Protein AF-A0A967D2R9-F1 (afdb_monomer)

Sequence (139 aa):
GAIDVFQFPAGDIDPPIVLTAGTLVGAFNDKPEVMAVMEYFGSPEFANLRQAAQKEAKGGGDVLSGFNTANLNVDRSLWNPLEQSFLEIMANNDVRFDGSDLMPADVGAGSFWTEGTALVNGEKTVAEAAAAIDATWPE

Solvent-accessible surface area (backbone atoms only — not comparable to full-atom values): 8702 Å² total; per-residue (Å²): 130,90,82,85,86,77,81,75,86,44,80,95,46,84,71,38,72,43,81,40,81,82,89,81,88,83,79,95,60,88,49,70,74,52,50,52,52,53,50,43,71,66,31,38,65,43,53,48,53,50,43,53,53,40,21,48,77,70,71,31,93,88,53,82,54,88,74,85,71,89,58,87,75,42,68,63,82,79,44,56,76,76,52,43,51,54,49,48,54,55,72,76,33,49,74,42,72,67,60,61,85,76,41,56,64,63,25,60,78,33,36,50,57,57,32,50,48,34,32,76,72,65,76,34,52,71,69,58,27,51,52,57,31,57,73,50,56,82,135

pLDDT: mean 92.56, std 6.25, range [54.97, 98.5]

Secondary structure (DSSP, 8-state):
------PPP-TT-SSPEEEE-------SS--HHHHHHHHHHHSHHHHHHHHHHHHHHTTSTT---------TTS-GGGS-HHHHHHHHHHHTSEEEE--GGGS-HHIIIIIHHHHHHHHHTTSS-HHHHHHHHHTTS--

Nearest PDB structures (foldseek):
  7ehp-assembly1_A  TM=4.807E-01  e=4.798E+00  Paenibacillus sp. FPU-7
  3rv1-assembly1_B  TM=3.113E-01  e=7.758E+00  Vanderwaltozyma polyspora DSM 70294
  6tg5-assembly1_A  TM=2.720E-01  e=7.758E+00  Pseudomonas fluorescens

Radius of gyration: 19.91 Å; Cα contacts (8 Å, |Δi|>4): 133; chains: 1; bounding box: 47×31×51 Å

Mean predicted aligned error: 5.06 Å

Structure (mmCIF, N/CA/C/O backbone):
data_AF-A0A967D2R9-F1
#
_entry.id   AF-A0A967D2R9-F1
#
loop_
_atom_site.group_PDB
_atom_site.id
_atom_site.type_symbol
_atom_site.label_atom_id
_atom_site.label_alt_id
_atom_site.label_comp_id
_atom_site.label_asym_id
_atom_site.label_entity_id
_atom_site.label_seq_id
_atom_site.pdbx_PDB_ins_code
_atom_site.Cartn_x
_atom_site.Cartn_y
_atom_site.Cartn_z
_atom_site.occupancy
_atom_site.B_iso_or_equiv
_atom_site.auth_seq_id
_atom_site.auth_comp_id
_atom_site.auth_asym_id
_atom_site.auth_atom_id
_atom_site.pdbx_PDB_model_num
ATOM 1 N N . GLY A 1 1 ? 21.319 7.977 12.049 1.00 54.97 1 GLY A N 1
ATOM 2 C CA . GLY A 1 1 ? 20.693 8.884 11.070 1.00 54.97 1 GLY A CA 1
ATOM 3 C C . GLY A 1 1 ? 19.200 8.812 11.268 1.00 54.97 1 GLY A C 1
ATOM 4 O O . GLY A 1 1 ? 18.736 7.757 11.683 1.00 54.97 1 GLY A O 1
ATOM 5 N N . ALA A 1 2 ? 18.470 9.903 11.054 1.00 79.75 2 ALA A N 1
ATOM 6 C CA . ALA A 1 2 ? 17.012 9.836 11.042 1.00 79.75 2 ALA A CA 1
ATOM 7 C C . ALA A 1 2 ? 16.564 8.996 9.831 1.00 79.75 2 ALA A C 1
ATOM 9 O O . ALA A 1 2 ? 17.121 9.157 8.745 1.00 79.75 2 ALA A O 1
ATOM 10 N N . ILE A 1 3 ? 15.637 8.064 10.049 1.00 83.94 3 ILE A N 1
ATOM 11 C CA . ILE A 1 3 ? 14.927 7.343 8.984 1.00 83.94 3 ILE A CA 1
ATOM 12 C C . ILE A 1 3 ? 13.644 8.130 8.732 1.00 83.94 3 ILE A C 1
ATOM 14 O O . ILE A 1 3 ? 12.972 8.490 9.697 1.00 83.94 3 ILE A O 1
ATOM 18 N N . ASP A 1 4 ? 13.331 8.395 7.467 1.00 87.00 4 ASP A N 1
ATOM 19 C CA . ASP A 1 4 ? 12.159 9.173 7.063 1.00 87.00 4 ASP A CA 1
ATOM 20 C C . ASP A 1 4 ? 11.505 8.563 5.813 1.00 87.00 4 ASP A C 1
ATOM 22 O O . ASP A 1 4 ? 12.099 7.709 5.147 1.00 87.00 4 ASP A O 1
ATOM 26 N N . VAL A 1 5 ? 10.279 8.989 5.516 1.00 88.75 5 VAL A N 1
ATOM 27 C CA . VAL A 1 5 ? 9.428 8.470 4.440 1.00 88.75 5 VAL A CA 1
ATOM 28 C C . VAL A 1 5 ? 8.889 9.638 3.630 1.00 88.75 5 VAL A C 1
ATOM 30 O O . VAL A 1 5 ? 8.441 10.640 4.174 1.00 88.75 5 VAL A O 1
ATOM 33 N N . PHE A 1 6 ? 8.884 9.485 2.312 1.00 87.81 6 PHE A N 1
ATOM 34 C CA . PHE A 1 6 ? 8.293 10.442 1.390 1.00 87.81 6 PHE A CA 1
ATOM 35 C C . PHE A 1 6 ? 7.555 9.698 0.279 1.00 87.81 6 PHE A C 1
ATOM 37 O O . PHE A 1 6 ? 7.875 8.550 -0.038 1.00 87.81 6 PHE A O 1
ATOM 44 N N . GLN A 1 7 ? 6.556 10.359 -0.304 1.00 85.50 7 GLN A N 1
ATOM 45 C CA . GLN A 1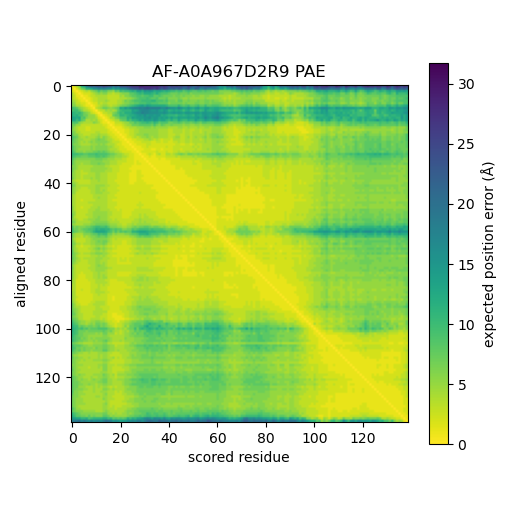 7 ? 5.806 9.824 -1.434 1.00 85.50 7 GLN A CA 1
ATOM 46 C C . GLN A 1 7 ? 6.718 9.684 -2.657 1.00 85.50 7 GLN A C 1
ATOM 48 O O . GLN A 1 7 ? 7.550 10.556 -2.923 1.00 85.50 7 GLN A O 1
ATOM 53 N N . PHE A 1 8 ? 6.559 8.594 -3.408 1.00 84.88 8 PHE A N 1
ATOM 54 C CA . PHE A 1 8 ? 7.319 8.404 -4.641 1.00 84.88 8 PHE A CA 1
ATOM 55 C C . PHE A 1 8 ? 7.015 9.547 -5.630 1.00 84.88 8 PHE A C 1
ATOM 57 O O . PHE A 1 8 ? 5.866 9.994 -5.691 1.00 84.88 8 PHE A O 1
ATOM 64 N N . PRO A 1 9 ? 8.001 10.053 -6.395 1.00 82.62 9 PRO A N 1
ATOM 65 C CA . PRO A 1 9 ? 7.759 11.137 -7.343 1.00 82.62 9 PRO A CA 1
ATOM 66 C C . PRO A 1 9 ? 6.650 10.767 -8.334 1.00 82.62 9 PRO A C 1
ATOM 68 O O . PRO A 1 9 ? 6.722 9.730 -8.989 1.00 82.62 9 PRO A O 1
ATOM 71 N N . ALA A 1 10 ? 5.631 11.619 -8.448 1.00 77.31 10 ALA A N 1
ATOM 72 C CA . ALA A 1 10 ? 4.391 11.290 -9.153 1.00 77.31 10 ALA A CA 1
ATOM 73 C C . ALA A 1 10 ? 4.491 11.320 -10.691 1.00 77.31 10 ALA A C 1
ATOM 75 O O . ALA A 1 10 ? 3.569 10.888 -11.381 1.00 77.31 10 ALA A O 1
ATOM 76 N N . GLY A 1 11 ? 5.599 11.829 -11.242 1.00 80.88 11 GLY A N 1
ATOM 77 C CA . GLY A 1 11 ? 5.702 12.113 -12.673 1.00 80.88 11 GLY A CA 1
ATOM 78 C C . GLY A 1 11 ? 4.613 13.100 -13.101 1.00 80.88 11 GLY A C 1
ATOM 79 O O . GLY A 1 11 ? 4.465 14.149 -12.480 1.00 80.88 11 GLY A O 1
ATOM 80 N N . ASP A 1 12 ? 3.842 12.734 -14.124 1.00 83.25 12 ASP A N 1
ATOM 81 C CA . ASP A 1 12 ? 2.734 13.538 -14.663 1.00 83.25 12 ASP A CA 1
ATOM 82 C C . ASP A 1 12 ? 1.368 13.225 -14.005 1.00 83.25 12 ASP A C 1
ATOM 84 O O . ASP A 1 12 ? 0.330 13.681 -14.486 1.00 83.25 12 ASP A O 1
ATOM 88 N N . ILE A 1 13 ? 1.337 12.420 -12.934 1.00 77.56 13 ILE A N 1
ATOM 89 C CA . ILE A 1 13 ? 0.106 12.009 -12.239 1.00 77.56 13 ILE A CA 1
ATOM 90 C C . ILE A 1 13 ? -0.165 12.948 -11.050 1.00 77.56 13 ILE A C 1
ATOM 92 O O . ILE A 1 13 ? 0.680 13.088 -10.169 1.00 77.56 13 ILE A O 1
ATOM 96 N N . ASP A 1 14 ? -1.355 13.557 -10.998 1.00 77.75 14 ASP A N 1
ATOM 97 C CA . ASP A 1 14 ? -1.807 14.436 -9.905 1.00 77.75 14 ASP A CA 1
ATOM 98 C C . ASP A 1 14 ? -3.283 14.134 -9.541 1.00 77.75 14 ASP A C 1
ATOM 100 O O . ASP A 1 14 ? -4.141 14.231 -10.427 1.00 77.75 14 ASP A O 1
ATOM 104 N N . PRO A 1 15 ? -3.609 13.749 -8.286 1.00 75.38 15 PRO A N 1
ATOM 105 C CA . PRO A 1 15 ? -2.695 13.556 -7.157 1.00 75.38 15 PRO A CA 1
ATOM 106 C C . PRO A 1 15 ? -1.772 12.340 -7.347 1.00 75.38 15 PRO A C 1
ATOM 108 O O . PRO A 1 15 ? -2.115 11.412 -8.084 1.00 75.38 15 PRO A O 1
ATOM 111 N N . PRO A 1 16 ? -0.609 12.301 -6.669 1.00 84.19 16 PRO A N 1
ATOM 112 C CA . PRO A 1 16 ? 0.249 11.123 -6.662 1.00 84.19 16 PRO A CA 1
ATOM 113 C C . PRO A 1 16 ? -0.530 9.870 -6.249 1.00 84.19 16 PRO A C 1
ATOM 115 O O . PRO A 1 16 ? -1.356 9.911 -5.340 1.00 84.19 16 PRO A O 1
ATOM 118 N N . ILE A 1 17 ? -0.233 8.736 -6.882 1.00 88.19 17 ILE A N 1
ATOM 119 C CA . ILE A 1 17 ? -0.864 7.456 -6.543 1.00 88.19 17 ILE A CA 1
ATOM 120 C C . ILE A 1 17 ? 0.012 6.697 -5.549 1.00 88.19 17 ILE A C 1
ATOM 122 O O . ILE A 1 17 ? 1.214 6.532 -5.757 1.00 88.19 17 ILE A O 1
ATOM 126 N N . VAL A 1 18 ? -0.598 6.184 -4.485 1.00 89.81 18 VAL A N 1
ATOM 127 C CA . VAL A 1 18 ? 0.005 5.180 -3.607 1.00 89.81 18 VAL A CA 1
ATOM 128 C C . VAL A 1 18 ? -0.461 3.805 -4.068 1.00 89.81 18 VAL A C 1
ATOM 130 O O . VAL A 1 18 ? -1.651 3.482 -4.011 1.00 89.81 18 VAL A O 1
ATOM 133 N N . LEU A 1 19 ? 0.481 2.978 -4.520 1.00 90.12 19 LEU A N 1
ATOM 134 C CA . LEU A 1 19 ? 0.214 1.562 -4.743 1.00 90.12 19 LEU A CA 1
ATOM 135 C C . LEU A 1 19 ? 0.181 0.845 -3.390 1.00 90.12 19 LEU A C 1
ATOM 137 O O . LEU A 1 19 ? 1.095 0.985 -2.577 1.00 90.12 19 LEU A O 1
ATOM 141 N N . THR A 1 20 ? -0.871 0.073 -3.150 1.00 89.75 20 THR A N 1
ATOM 142 C CA . THR A 1 20 ? -1.076 -0.676 -1.908 1.00 89.75 20 THR A CA 1
ATOM 143 C C . THR A 1 20 ? -1.341 -2.138 -2.202 1.00 89.75 20 THR A C 1
ATOM 145 O O . THR A 1 20 ? -1.855 -2.497 -3.252 1.00 89.75 20 THR A O 1
ATOM 148 N N . ALA A 1 21 ? -1.022 -2.985 -1.239 1.00 89.44 21 ALA A N 1
ATOM 149 C CA . ALA A 1 21 ? -1.486 -4.358 -1.170 1.00 89.44 21 ALA A CA 1
ATOM 150 C C . ALA A 1 21 ? -1.847 -4.637 0.290 1.00 89.44 21 ALA A C 1
ATOM 152 O O . ALA A 1 21 ? -1.524 -3.850 1.186 1.00 89.44 21 ALA A O 1
ATOM 153 N N . GLY A 1 22 ? -2.517 -5.749 0.561 1.00 88.75 22 GLY A N 1
ATOM 154 C CA . GLY A 1 22 ? -2.847 -6.081 1.935 1.00 88.75 22 GLY A CA 1
ATOM 155 C C . GLY A 1 22 ? -3.805 -7.241 2.073 1.00 88.75 22 GLY A C 1
ATOM 156 O O . GLY A 1 22 ? -4.174 -7.910 1.112 1.00 88.75 22 GLY A O 1
ATOM 157 N N . THR A 1 23 ? -4.203 -7.475 3.317 1.00 88.62 23 THR A N 1
ATOM 158 C CA . THR A 1 23 ? -5.178 -8.502 3.660 1.00 88.62 23 THR A CA 1
ATOM 159 C C . THR A 1 23 ? -6.580 -7.920 3.591 1.00 88.62 23 THR A C 1
ATOM 161 O O . THR A 1 23 ? -6.884 -6.934 4.261 1.00 88.62 23 THR A O 1
ATOM 164 N N . LEU A 1 24 ? -7.438 -8.570 2.812 1.00 89.69 24 LEU A N 1
ATOM 165 C CA . LEU A 1 24 ? -8.863 -8.278 2.745 1.00 89.69 24 LEU A CA 1
ATOM 166 C C . LEU A 1 24 ? -9.633 -9.340 3.533 1.00 89.69 24 LEU A C 1
ATOM 168 O O . LEU A 1 24 ? -9.223 -10.500 3.600 1.00 89.69 24 LEU A O 1
ATOM 172 N N . VAL A 1 25 ? -10.763 -8.947 4.113 1.00 92.69 25 VAL A N 1
ATOM 173 C CA . VAL A 1 25 ? -11.736 -9.883 4.685 1.00 92.69 25 VAL A CA 1
ATOM 174 C C . VAL A 1 25 ? -12.920 -9.960 3.727 1.00 92.69 25 VAL A C 1
ATOM 176 O O . VAL A 1 25 ? -13.358 -8.938 3.202 1.00 92.69 25 VAL A O 1
ATOM 179 N N . GLY A 1 26 ? -13.424 -11.169 3.482 1.00 94.81 26 GLY A N 1
ATOM 180 C CA . GLY A 1 26 ? -14.577 -11.413 2.621 1.00 94.81 26 GLY A CA 1
ATOM 181 C C . GLY A 1 26 ? -15.621 -12.276 3.320 1.00 94.81 26 GLY A C 1
ATOM 182 O O . GLY A 1 26 ? -15.283 -13.251 3.993 1.00 94.81 26 GLY A O 1
ATOM 183 N N . ALA A 1 27 ? -16.892 -11.925 3.142 1.00 97.06 27 ALA A N 1
ATOM 184 C CA . ALA A 1 27 ? -18.018 -12.728 3.598 1.00 97.06 27 ALA A CA 1
ATOM 185 C C . ALA A 1 27 ? -18.448 -13.717 2.504 1.00 97.06 27 ALA A C 1
ATOM 187 O O . ALA A 1 27 ? -18.605 -13.342 1.345 1.00 97.06 27 ALA A O 1
ATOM 188 N N . PHE A 1 28 ? -18.680 -14.977 2.881 1.00 96.56 28 PHE A N 1
ATOM 189 C CA . PHE A 1 28 ? -19.164 -16.029 1.970 1.00 96.56 28 PHE A CA 1
ATOM 190 C C . PHE A 1 28 ? -20.687 -16.233 2.036 1.00 96.56 28 PHE A C 1
ATOM 192 O O . PHE A 1 28 ? -21.242 -17.038 1.292 1.00 96.56 28 PHE A O 1
ATOM 199 N N . ASN A 1 29 ? -21.365 -15.545 2.956 1.00 96.12 29 ASN A N 1
ATOM 200 C CA . ASN A 1 29 ? -22.819 -15.446 3.044 1.00 96.12 29 ASN A CA 1
ATOM 201 C C . ASN A 1 29 ? -23.203 -14.137 3.754 1.00 96.12 29 ASN A C 1
ATOM 203 O O . ASN A 1 29 ? -22.362 -13.500 4.385 1.00 96.12 29 ASN A O 1
ATOM 207 N N . ASP A 1 30 ? -24.472 -13.762 3.652 1.00 97.38 30 ASP A N 1
ATOM 208 C CA . ASP A 1 30 ? -25.055 -12.509 4.140 1.00 97.38 30 ASP A CA 1
ATOM 209 C C . ASP A 1 30 ? -25.746 -12.646 5.507 1.00 97.38 30 ASP A C 1
ATOM 211 O O . ASP A 1 30 ? -26.566 -11.809 5.890 1.00 97.38 30 ASP A O 1
ATOM 215 N N . LYS A 1 31 ? -25.432 -13.702 6.270 1.00 98.50 31 LYS A N 1
ATOM 216 C CA . LYS A 1 31 ? -26.062 -13.917 7.574 1.00 98.50 31 LYS A CA 1
ATOM 217 C C . LYS A 1 31 ? -25.713 -12.783 8.548 1.00 98.50 31 LYS A C 1
ATOM 219 O O . LYS A 1 31 ? -24.562 -12.331 8.555 1.00 98.50 31 LYS A O 1
ATOM 224 N N . PRO A 1 32 ? -26.644 -12.372 9.430 1.00 98.44 32 PRO A N 1
ATOM 225 C CA . PRO A 1 32 ? -26.406 -11.285 10.378 1.00 98.44 32 PRO A CA 1
ATOM 226 C C . PRO A 1 32 ? -25.139 -11.465 11.224 1.00 98.44 32 PRO A C 1
ATOM 228 O O . PRO A 1 32 ? -24.383 -10.518 11.412 1.00 98.44 32 PRO A O 1
ATOM 231 N N . GLU A 1 33 ? -24.863 -12.685 11.690 1.00 97.88 33 GLU A N 1
ATOM 232 C CA . GLU A 1 33 ? -23.672 -12.994 12.484 1.00 97.88 33 GLU A CA 1
ATOM 233 C C . GLU A 1 33 ? -22.357 -12.865 11.698 1.00 97.88 33 GLU A C 1
ATOM 235 O O . GLU A 1 33 ? -21.339 -12.492 12.276 1.00 97.88 33 GLU A O 1
ATOM 240 N N . VAL A 1 34 ? -22.362 -13.122 10.385 1.00 98.19 34 VAL A N 1
ATOM 241 C CA . VAL A 1 34 ? -21.178 -12.939 9.530 1.00 98.19 34 VAL A CA 1
ATOM 242 C C . VAL A 1 34 ? -20.941 -11.457 9.279 1.00 98.19 34 VAL A C 1
ATOM 244 O O . VAL A 1 34 ? -19.814 -10.983 9.413 1.00 98.19 34 VAL A O 1
ATOM 247 N N . MET A 1 35 ? -22.003 -10.705 8.987 1.00 98.00 35 MET A N 1
ATOM 248 C CA . MET A 1 35 ? -21.899 -9.264 8.763 1.00 98.00 35 MET A CA 1
ATOM 249 C C . MET A 1 35 ? -21.479 -8.505 10.027 1.00 98.00 35 MET A C 1
ATOM 251 O O . MET A 1 35 ? -20.707 -7.558 9.921 1.00 98.00 35 MET A O 1
ATOM 255 N N . ALA A 1 36 ? -21.873 -8.967 11.218 1.00 97.94 36 ALA A N 1
ATOM 256 C CA . ALA A 1 36 ? -21.383 -8.410 12.481 1.00 97.94 36 ALA A CA 1
ATOM 257 C C . ALA A 1 36 ? -19.855 -8.558 12.637 1.00 97.94 36 ALA A C 1
ATOM 259 O O . ALA A 1 36 ? -19.179 -7.639 13.095 1.00 97.94 36 ALA A O 1
ATOM 260 N N . VAL A 1 37 ? -19.284 -9.693 12.215 1.00 97.50 37 VAL A N 1
ATOM 261 C CA . VAL A 1 37 ? -17.824 -9.899 12.227 1.00 97.50 37 VAL A CA 1
ATOM 262 C C . VAL A 1 37 ? -17.132 -9.032 11.170 1.00 97.50 37 VAL A C 1
ATOM 264 O O . VAL A 1 37 ? -16.075 -8.465 11.443 1.00 97.50 37 VAL A O 1
ATOM 267 N N . MET A 1 38 ? -17.729 -8.885 9.984 1.00 97.56 38 MET A N 1
ATOM 268 C CA . MET A 1 38 ? -17.229 -7.974 8.945 1.00 97.56 38 MET A CA 1
ATOM 269 C C . MET A 1 38 ? -17.194 -6.521 9.427 1.00 97.56 38 MET A C 1
ATOM 271 O O . MET A 1 38 ? -16.199 -5.829 9.217 1.00 97.56 38 MET A O 1
ATOM 275 N N . GLU A 1 39 ? -18.252 -6.070 10.103 1.00 96.56 39 GLU A N 1
ATOM 276 C CA . GLU A 1 39 ? -18.332 -4.731 10.688 1.00 96.56 39 GLU A CA 1
ATOM 277 C C . GLU A 1 39 ? -17.264 -4.532 11.767 1.00 96.56 39 GLU A C 1
ATOM 279 O O . GLU A 1 39 ? -16.569 -3.515 11.760 1.00 96.56 39 GLU A O 1
ATOM 284 N N . TYR A 1 40 ? -17.045 -5.534 12.626 1.00 97.56 40 TYR A N 1
ATOM 285 C CA . TYR A 1 40 ? -15.951 -5.501 13.594 1.00 97.56 40 TYR A CA 1
ATOM 286 C C . TYR A 1 40 ? -14.586 -5.361 12.908 1.00 97.56 40 TYR A C 1
ATOM 288 O O . TYR A 1 40 ? -13.826 -4.468 13.275 1.00 97.56 40 TYR A O 1
ATOM 296 N N . PHE A 1 41 ? -14.277 -6.157 11.878 1.00 97.00 41 PHE A N 1
ATOM 297 C CA . PHE A 1 41 ? -13.014 -6.027 11.135 1.00 97.00 41 PHE A CA 1
ATOM 298 C C . PHE A 1 41 ? -12.850 -4.667 10.441 1.00 97.00 41 PHE A C 1
ATOM 300 O O . PHE A 1 41 ? -11.727 -4.182 10.304 1.00 97.00 41 PHE A O 1
ATOM 307 N N . GLY A 1 42 ? -13.953 -4.038 10.031 1.00 95.75 42 GLY A N 1
ATOM 308 C CA . GLY A 1 42 ? -13.965 -2.686 9.472 1.00 95.75 42 GLY A CA 1
ATOM 309 C C . GLY A 1 42 ? -13.896 -1.565 10.515 1.00 95.75 42 GLY A C 1
ATOM 310 O O . GLY A 1 42 ? -13.752 -0.404 10.135 1.00 95.75 42 GLY A O 1
ATOM 311 N N . SER A 1 43 ? -13.994 -1.870 11.811 1.00 97.69 43 SER A N 1
ATOM 312 C CA . SER A 1 43 ? -14.094 -0.877 12.886 1.00 97.69 43 SER A CA 1
ATOM 313 C C . SER A 1 43 ? -12.733 -0.302 13.317 1.00 97.69 43 SER A C 1
ATOM 315 O O . SER A 1 43 ? -11.697 -0.969 13.198 1.00 97.69 43 SER A O 1
ATOM 317 N N . PRO A 1 44 ? -12.701 0.927 13.874 1.00 98.12 44 PRO A N 1
ATOM 318 C CA . PRO A 1 44 ? -11.484 1.457 14.486 1.00 98.12 44 PRO A CA 1
ATOM 319 C C . PRO A 1 44 ? -11.079 0.666 15.736 1.00 98.12 44 PRO A C 1
ATOM 321 O O . PRO A 1 44 ? -9.893 0.597 16.048 1.00 98.12 44 PRO A O 1
ATOM 324 N N . GLU A 1 45 ? -12.035 0.033 16.425 1.00 98.31 45 GLU A N 1
ATOM 325 C CA . GLU A 1 45 ? -11.770 -0.833 17.577 1.00 98.31 45 GLU A CA 1
ATOM 326 C C . GLU A 1 45 ? -10.843 -1.989 17.189 1.00 98.31 45 GLU A C 1
ATOM 328 O O . GLU A 1 45 ? -9.777 -2.145 17.787 1.00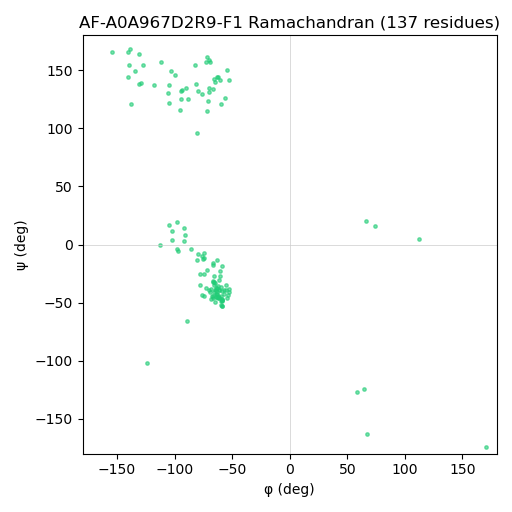 98.31 45 GLU A O 1
ATOM 333 N N . PHE A 1 46 ? -11.188 -2.741 16.140 1.00 97.94 46 PHE A N 1
ATOM 334 C CA . PHE A 1 46 ? -10.341 -3.827 15.651 1.00 97.94 46 PHE A CA 1
ATOM 335 C C . PHE A 1 46 ? -8.951 -3.329 15.249 1.00 97.94 46 PHE A C 1
ATOM 337 O O . PHE A 1 46 ? -7.952 -3.922 15.654 1.00 97.94 46 PHE A O 1
ATOM 344 N N . ALA A 1 47 ? -8.866 -2.243 14.476 1.00 97.56 47 ALA A N 1
ATOM 345 C CA . ALA A 1 47 ? -7.584 -1.723 14.008 1.00 97.56 47 ALA A CA 1
ATOM 346 C C . ALA A 1 47 ? -6.682 -1.265 15.171 1.00 97.56 47 ALA A C 1
ATOM 348 O O . ALA A 1 47 ? -5.499 -1.607 15.198 1.00 97.56 47 ALA A O 1
ATOM 349 N N . ASN A 1 48 ? -7.238 -0.567 16.167 1.00 98.12 48 ASN A N 1
ATOM 350 C CA . ASN A 1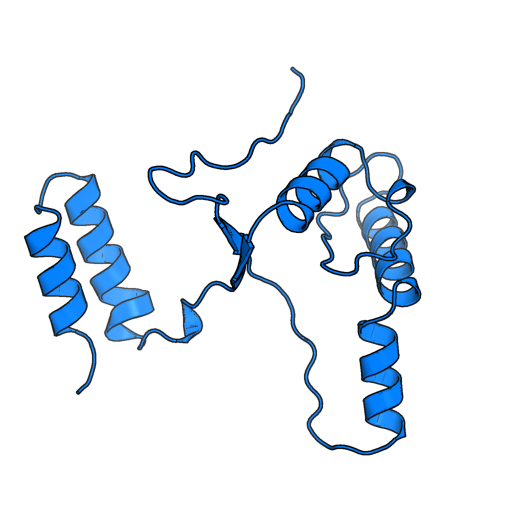 48 ? -6.512 -0.140 17.366 1.00 98.12 48 ASN A CA 1
ATOM 351 C C . ASN A 1 48 ? -6.029 -1.345 18.196 1.00 98.12 48 ASN A C 1
ATOM 353 O O . ASN A 1 48 ? -4.866 -1.400 18.602 1.00 98.12 48 ASN A O 1
ATOM 357 N N . LEU A 1 49 ? -6.896 -2.343 18.411 1.00 97.94 49 LEU A N 1
ATOM 358 C CA . LEU A 1 49 ? -6.542 -3.572 19.131 1.00 97.94 49 LEU A CA 1
ATOM 359 C C . LEU A 1 49 ? -5.473 -4.376 18.386 1.00 97.94 49 LEU A C 1
ATOM 361 O O . LEU A 1 49 ? -4.520 -4.865 18.996 1.00 97.94 49 LEU A O 1
ATOM 365 N N . ARG A 1 50 ? -5.598 -4.489 17.060 1.00 96.88 50 ARG A N 1
ATOM 366 C CA . ARG A 1 50 ? -4.631 -5.178 16.204 1.00 96.88 50 ARG A CA 1
ATOM 367 C C . ARG A 1 50 ? -3.259 -4.521 16.281 1.00 96.88 50 ARG A C 1
ATOM 369 O O . ARG A 1 50 ? -2.274 -5.247 16.422 1.00 96.88 50 ARG A O 1
ATOM 376 N N . GLN A 1 51 ? -3.206 -3.190 16.222 1.00 97.38 51 GLN A N 1
ATOM 377 C CA . GLN A 1 51 ? -1.974 -2.414 16.346 1.00 97.38 51 GLN A CA 1
ATOM 378 C C . GLN A 1 51 ? -1.273 -2.688 17.678 1.00 97.38 51 GLN A C 1
ATOM 380 O O . GLN A 1 51 ? -0.107 -3.088 17.696 1.00 97.38 51 GLN A O 1
ATOM 385 N N . ALA A 1 52 ? -1.998 -2.543 18.790 1.00 95.75 52 ALA A N 1
ATOM 386 C CA . ALA A 1 52 ? -1.458 -2.784 20.125 1.00 95.75 52 ALA A CA 1
ATOM 387 C C . ALA A 1 52 ? -0.940 -4.225 20.278 1.00 95.75 52 ALA A C 1
ATOM 389 O O . ALA A 1 52 ? 0.196 -4.439 20.705 1.00 95.75 52 ALA A O 1
ATOM 390 N N . ALA A 1 53 ? -1.731 -5.214 19.849 1.00 96.44 53 ALA A N 1
ATOM 391 C CA . ALA A 1 53 ? -1.351 -6.622 19.911 1.00 96.44 53 ALA A CA 1
ATOM 392 C C . ALA A 1 53 ? -0.129 -6.943 19.035 1.00 96.44 53 ALA A C 1
ATOM 394 O O . ALA A 1 53 ? 0.737 -7.719 19.435 1.00 96.44 53 ALA A O 1
ATOM 395 N N . GLN A 1 54 ? -0.032 -6.352 17.838 1.00 96.25 54 GLN A N 1
ATOM 396 C CA . GLN A 1 54 ? 1.103 -6.567 16.939 1.00 96.25 54 GLN A CA 1
ATOM 397 C C . GLN A 1 54 ? 2.391 -5.950 17.479 1.00 96.25 54 GLN A C 1
ATOM 399 O O . GLN A 1 54 ? 3.453 -6.562 17.373 1.00 96.25 54 GLN A O 1
ATOM 404 N N . LYS A 1 55 ? 2.294 -4.753 18.059 1.00 95.88 55 LYS A N 1
ATOM 405 C CA . LYS A 1 55 ? 3.414 -4.065 18.696 1.00 95.88 55 LYS A CA 1
ATOM 406 C C . LYS A 1 55 ? 3.951 -4.864 19.884 1.00 95.88 55 LYS A C 1
ATOM 408 O O . LYS A 1 55 ? 5.154 -5.100 19.960 1.00 95.88 55 LYS A O 1
ATOM 413 N N . GLU A 1 56 ? 3.062 -5.361 20.742 1.00 95.25 56 GLU A N 1
ATOM 414 C CA . GLU A 1 56 ? 3.432 -6.234 21.862 1.00 95.25 56 GLU A CA 1
ATOM 415 C C . GLU A 1 56 ? 4.114 -7.521 21.375 1.00 95.25 56 GLU A C 1
ATOM 417 O O . GLU A 1 56 ? 5.221 -7.843 21.803 1.00 95.25 56 GLU A O 1
ATOM 422 N N . ALA A 1 57 ? 3.525 -8.208 20.390 1.00 96.38 57 ALA A N 1
ATOM 423 C CA . ALA A 1 57 ? 4.087 -9.438 19.826 1.00 96.38 57 ALA A CA 1
ATOM 424 C C . ALA A 1 57 ? 5.481 -9.251 19.192 1.00 96.38 57 ALA A C 1
ATOM 426 O O . ALA A 1 57 ? 6.234 -10.217 19.066 1.00 96.38 57 ALA A O 1
ATOM 427 N N . LYS A 1 58 ? 5.835 -8.023 18.791 1.00 95.12 58 LYS A N 1
ATOM 428 C CA . LYS A 1 58 ? 7.145 -7.664 18.227 1.00 95.12 58 LYS A CA 1
ATOM 429 C C . LYS A 1 58 ? 8.166 -7.175 19.262 1.00 95.12 58 LYS A C 1
ATOM 431 O O . LYS A 1 58 ? 9.278 -6.823 18.874 1.00 95.12 58 LYS A O 1
ATOM 4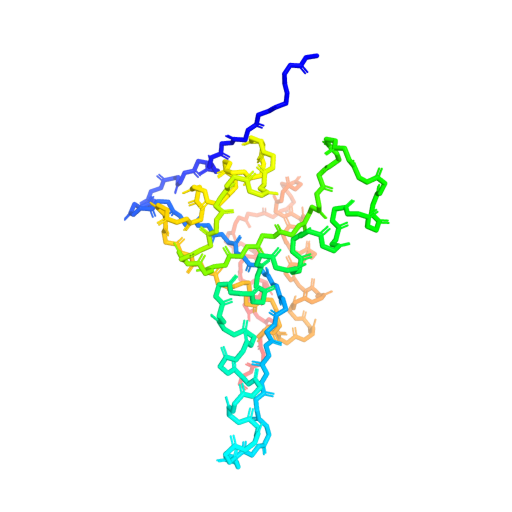36 N N . GLY A 1 59 ? 7.821 -7.179 20.550 1.00 93.31 59 GLY A N 1
ATOM 437 C CA . GLY A 1 59 ? 8.722 -6.812 21.648 1.00 93.31 59 GLY A CA 1
ATOM 438 C C . GLY A 1 59 ? 8.358 -5.523 22.390 1.00 93.31 59 GLY A C 1
ATOM 439 O O . GLY A 1 59 ? 9.113 -5.118 23.272 1.00 93.31 59 GLY A O 1
ATOM 440 N N . GLY A 1 60 ? 7.224 -4.890 22.068 1.00 90.31 60 GLY A N 1
ATOM 441 C CA . GLY A 1 60 ? 6.713 -3.716 22.781 1.00 90.31 60 GLY A CA 1
ATOM 442 C C . GLY A 1 60 ? 7.573 -2.452 22.623 1.00 90.31 60 GLY A C 1
ATOM 443 O O . GLY A 1 60 ? 8.397 -2.332 21.719 1.00 90.31 60 GLY A O 1
ATOM 444 N N . GLY A 1 61 ? 7.371 -1.463 23.500 1.00 86.94 61 GLY A N 1
ATOM 445 C CA . GLY A 1 61 ? 8.179 -0.233 23.517 1.00 86.94 61 GLY A CA 1
ATOM 446 C C . GLY A 1 61 ? 8.023 0.617 22.253 1.00 86.94 61 GLY A C 1
ATOM 447 O O . GLY A 1 61 ? 6.907 0.981 21.906 1.00 86.94 61 GLY A O 1
ATOM 448 N N . ASP A 1 62 ? 9.123 0.924 21.563 1.00 86.75 62 ASP A N 1
ATOM 449 C CA . ASP A 1 62 ? 9.141 1.766 20.351 1.00 86.75 62 ASP A CA 1
ATOM 450 C C . ASP A 1 62 ? 9.330 0.953 19.055 1.00 86.75 62 ASP A C 1
ATOM 452 O O . ASP A 1 62 ? 9.681 1.497 18.007 1.00 86.75 62 ASP A O 1
ATOM 456 N N . VAL A 1 63 ? 9.109 -0.369 19.092 1.00 91.44 63 VAL A N 1
ATOM 457 C CA . VAL A 1 63 ? 9.194 -1.199 17.879 1.00 91.44 63 VAL A CA 1
ATOM 458 C C . VAL A 1 63 ? 8.098 -0.828 16.884 1.00 91.44 63 VAL A C 1
ATOM 460 O O . VAL A 1 63 ? 6.959 -0.551 17.267 1.00 91.44 63 VAL A O 1
ATOM 463 N N . LEU A 1 64 ? 8.437 -0.847 15.594 1.00 93.00 64 LEU A N 1
ATOM 464 C CA . LEU A 1 64 ? 7.459 -0.703 14.518 1.00 93.00 64 LEU A CA 1
ATOM 465 C C . LEU A 1 64 ? 6.615 -1.978 14.441 1.00 93.00 64 LEU A C 1
ATOM 467 O O . LEU A 1 64 ? 7.131 -3.086 14.253 1.00 93.00 64 LEU A O 1
ATOM 471 N N . SER A 1 65 ? 5.302 -1.817 14.546 1.00 94.38 65 SER A N 1
ATOM 472 C CA . SER A 1 65 ? 4.337 -2.898 14.374 1.00 94.38 65 SER A CA 1
ATOM 473 C C . SER A 1 65 ? 4.398 -3.467 12.953 1.00 94.38 65 SER A C 1
ATOM 475 O O . SER A 1 65 ? 4.275 -4.679 12.763 1.00 94.38 65 SER A O 1
ATOM 477 N N . GLY A 1 66 ? 4.637 -2.624 11.942 1.00 91.69 66 GLY A N 1
ATOM 478 C CA . GLY A 1 66 ? 4.469 -2.974 10.529 1.00 91.69 66 GLY A CA 1
ATOM 479 C C . GLY A 1 66 ? 3.012 -3.239 10.131 1.00 91.69 66 GLY A C 1
ATOM 480 O O . GLY A 1 66 ? 2.776 -3.943 9.153 1.00 91.69 66 GLY A O 1
ATOM 481 N N . PHE A 1 67 ? 2.045 -2.751 10.908 1.00 94.44 67 PHE A N 1
ATOM 482 C CA . PHE A 1 67 ? 0.628 -2.773 10.573 1.00 94.44 67 PHE A CA 1
ATOM 483 C C . PHE A 1 67 ? 0.181 -1.374 10.160 1.00 94.44 67 PHE A C 1
ATOM 485 O O . PHE A 1 67 ? 0.282 -0.435 10.942 1.00 94.44 67 PHE A O 1
ATOM 492 N N . ASN A 1 68 ? -0.350 -1.254 8.946 1.00 92.38 68 ASN A N 1
ATOM 493 C CA . ASN A 1 68 ? -1.025 -0.052 8.465 1.00 92.38 68 ASN A CA 1
ATOM 494 C C . ASN A 1 68 ? -2.515 -0.351 8.281 1.00 92.38 68 ASN A C 1
ATOM 496 O O . ASN A 1 68 ? -2.913 -1.504 8.108 1.00 92.38 68 ASN A O 1
ATOM 500 N N . THR A 1 69 ? -3.342 0.691 8.303 1.00 93.56 69 THR A N 1
ATOM 501 C CA . THR A 1 69 ? -4.797 0.572 8.185 1.00 93.56 69 THR A CA 1
ATOM 502 C C . THR A 1 69 ? -5.370 1.686 7.319 1.00 93.56 69 THR A C 1
ATOM 504 O O . THR A 1 69 ? -4.900 2.820 7.366 1.00 93.56 69 THR A O 1
ATOM 507 N N . ALA A 1 70 ? -6.403 1.357 6.542 1.00 91.19 70 ALA A N 1
ATOM 508 C CA . ALA A 1 70 ? -7.197 2.329 5.789 1.00 91.19 70 ALA A CA 1
ATOM 509 C C . ALA A 1 70 ? -8.338 2.937 6.629 1.00 91.19 70 ALA A C 1
ATOM 511 O O . ALA A 1 70 ? -9.061 3.812 6.156 1.00 91.19 70 ALA A O 1
ATOM 512 N N . ASN A 1 71 ? -8.535 2.477 7.871 1.00 94.12 71 ASN A N 1
ATOM 513 C CA . ASN A 1 71 ? -9.574 3.013 8.739 1.00 94.12 71 ASN A CA 1
ATOM 514 C C . ASN A 1 71 ? -9.197 4.427 9.216 1.00 94.12 71 ASN A C 1
ATOM 516 O O . ASN A 1 71 ? -8.231 4.609 9.953 1.00 94.12 71 ASN A O 1
ATOM 520 N N . LEU A 1 72 ? -9.982 5.427 8.811 1.00 93.44 72 LEU A N 1
A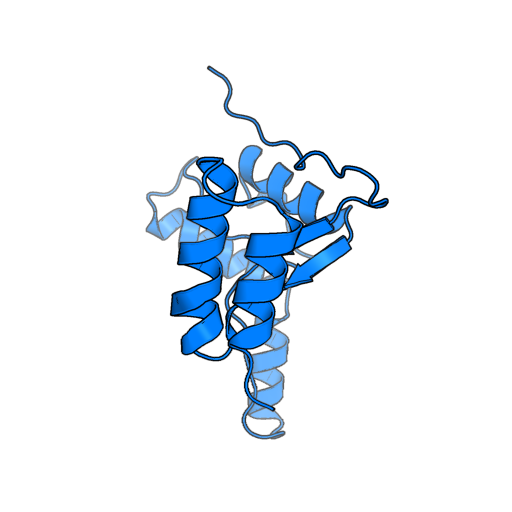TOM 521 C CA . LEU A 1 72 ? -9.723 6.843 9.101 1.00 93.44 72 LEU A CA 1
ATOM 522 C C . LEU A 1 72 ? -10.044 7.258 10.547 1.00 93.44 72 LEU A C 1
ATOM 524 O O . LEU A 1 72 ? -9.655 8.345 10.963 1.00 93.44 72 LEU A O 1
ATOM 528 N N . ASN A 1 73 ? -10.735 6.408 11.309 1.00 96.06 73 ASN A N 1
ATOM 529 C CA . ASN A 1 73 ? -11.244 6.707 12.650 1.00 96.06 73 ASN A CA 1
ATOM 530 C C . ASN A 1 73 ? -10.389 6.092 13.773 1.00 96.06 73 ASN A C 1
ATOM 532 O O . ASN A 1 73 ? -10.828 6.029 14.921 1.00 96.06 73 ASN A O 1
ATOM 536 N N . VAL A 1 74 ? -9.198 5.585 13.449 1.00 97.12 74 VAL A N 1
ATOM 537 C CA . VAL A 1 74 ? -8.272 4.989 14.424 1.00 97.12 74 VAL A CA 1
ATOM 538 C C . VAL A 1 74 ? -7.616 6.039 15.311 1.00 97.12 74 VAL A C 1
ATOM 540 O O . VAL A 1 74 ? -7.466 7.201 14.930 1.00 97.12 74 VAL A O 1
ATOM 543 N N . ASP A 1 75 ? -7.154 5.610 16.483 1.00 96.38 75 ASP A N 1
ATOM 544 C CA . ASP A 1 75 ? -6.304 6.447 17.324 1.00 96.38 75 ASP A CA 1
ATOM 545 C C . ASP A 1 75 ? -4.865 6.386 16.799 1.00 96.38 75 ASP A C 1
ATOM 547 O O . ASP A 1 75 ? -4.098 5.477 17.122 1.00 96.38 75 ASP A O 1
ATOM 551 N N . ARG A 1 76 ? -4.488 7.369 15.973 1.00 94.69 76 ARG A N 1
ATOM 552 C CA . ARG A 1 76 ? -3.151 7.436 15.362 1.00 94.69 76 ARG A CA 1
ATOM 553 C C . ARG A 1 76 ? -2.011 7.495 16.386 1.00 94.69 76 ARG A C 1
ATOM 555 O O . ARG A 1 76 ? -0.885 7.163 16.027 1.00 94.69 76 ARG A O 1
ATOM 562 N N . SER A 1 77 ? -2.275 7.847 17.649 1.00 94.31 77 SER A N 1
ATOM 563 C CA . SER A 1 77 ? -1.246 7.857 18.699 1.00 94.31 77 SER A CA 1
ATOM 564 C C . SER A 1 77 ? -0.717 6.459 19.056 1.00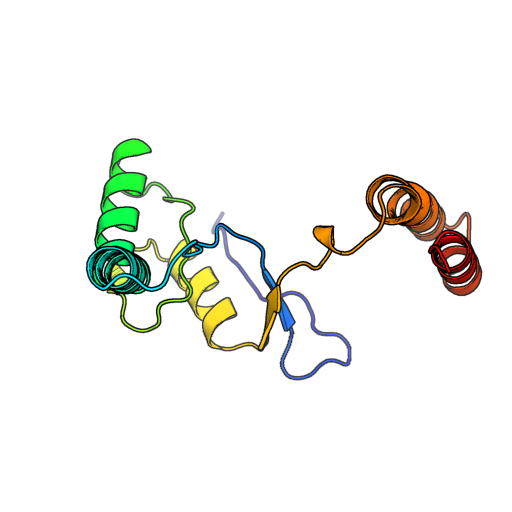 94.31 77 SER A C 1
ATOM 566 O O . SER A 1 77 ? 0.365 6.341 19.628 1.00 94.31 77 SER A O 1
ATOM 568 N N . LEU A 1 78 ? -1.428 5.393 18.663 1.00 95.19 78 LEU A N 1
ATOM 569 C CA . LEU A 1 78 ? -0.993 4.001 18.836 1.00 95.19 78 LEU A CA 1
ATOM 570 C C . LEU A 1 78 ? 0.119 3.577 17.856 1.00 95.19 78 LEU A C 1
ATOM 572 O O . LEU A 1 78 ? 0.729 2.515 18.025 1.00 95.19 78 LEU A O 1
ATOM 576 N N . TRP A 1 79 ? 0.387 4.388 16.833 1.00 94.88 79 TRP A N 1
ATOM 577 C CA . TRP A 1 79 ? 1.447 4.188 15.848 1.00 94.88 79 TRP A CA 1
ATOM 578 C C . TRP A 1 79 ? 2.664 5.045 16.183 1.00 94.88 79 TRP A C 1
ATOM 580 O O . TRP A 1 79 ? 2.531 6.169 16.665 1.00 94.88 79 TRP A O 1
ATOM 590 N N . ASN A 1 80 ? 3.864 4.542 15.898 1.00 93.44 80 ASN A N 1
ATOM 591 C CA . ASN A 1 80 ? 5.079 5.343 16.061 1.00 93.44 80 ASN A CA 1
ATOM 592 C C . ASN A 1 80 ? 5.131 6.461 14.995 1.00 93.44 80 ASN 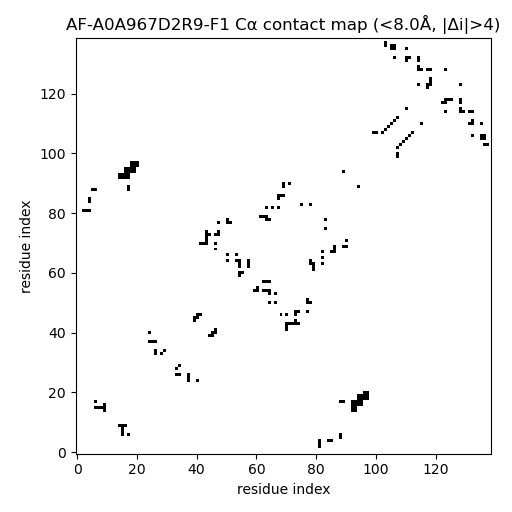A C 1
ATOM 594 O O . ASN A 1 80 ? 4.521 6.302 13.937 1.00 93.44 80 ASN A O 1
ATOM 598 N N . PRO A 1 81 ? 5.899 7.554 15.189 1.00 92.44 81 PRO A N 1
ATOM 599 C CA . PRO A 1 81 ? 5.938 8.673 14.236 1.00 92.44 81 PRO A CA 1
ATOM 600 C C . PRO A 1 81 ? 6.241 8.268 12.784 1.00 92.44 81 PRO A C 1
ATOM 602 O O . PRO A 1 81 ? 5.620 8.774 11.856 1.00 92.44 81 PRO A O 1
ATOM 605 N N . LEU A 1 82 ? 7.140 7.298 12.586 1.00 92.69 82 LEU A N 1
ATOM 606 C CA . LEU A 1 82 ? 7.447 6.753 11.260 1.00 92.69 82 LEU A CA 1
ATOM 607 C C . LEU A 1 82 ? 6.265 5.991 10.640 1.00 92.69 82 LEU A C 1
ATOM 609 O O . LEU A 1 82 ? 6.110 5.968 9.430 1.00 92.69 82 LEU A O 1
ATOM 613 N N . GLU A 1 83 ? 5.435 5.338 11.451 1.00 94.00 83 GLU A N 1
ATOM 614 C CA . GLU A 1 83 ? 4.252 4.647 10.936 1.00 94.00 83 GLU A CA 1
ATOM 615 C C . GLU A 1 83 ? 3.119 5.628 10.627 1.00 94.00 83 GLU A C 1
ATOM 617 O O . GLU A 1 83 ? 2.403 5.462 9.641 1.00 94.00 83 GLU A O 1
ATOM 622 N N . GLN A 1 84 ? 2.998 6.691 11.428 1.00 94.12 84 GLN A N 1
ATOM 623 C CA . GLN A 1 84 ? 2.047 7.770 11.177 1.00 94.12 84 GLN A CA 1
ATOM 624 C C . GLN A 1 84 ? 2.301 8.440 9.820 1.00 94.12 84 GLN A C 1
ATOM 626 O O . GLN A 1 84 ? 1.333 8.730 9.120 1.00 94.12 84 GLN A O 1
ATOM 631 N N . SER A 1 85 ? 3.562 8.594 9.392 1.00 92.88 85 SER A N 1
ATOM 632 C CA . SER A 1 85 ? 3.862 9.144 8.063 1.00 92.88 85 SER A CA 1
ATOM 633 C C . SER A 1 85 ? 3.392 8.235 6.917 1.00 92.88 85 SER A C 1
ATOM 635 O O . SER A 1 85 ? 2.877 8.744 5.922 1.00 92.88 85 SER A O 1
ATOM 637 N N . PHE A 1 86 ? 3.443 6.900 7.060 1.00 92.56 86 PHE A N 1
ATOM 638 C CA . PHE A 1 86 ? 2.819 5.989 6.084 1.00 92.56 86 PHE A CA 1
ATOM 639 C C . PHE A 1 86 ? 1.298 6.189 6.018 1.00 92.56 86 PHE A C 1
ATOM 641 O O . PHE A 1 86 ? 0.731 6.272 4.929 1.00 92.56 86 PHE A O 1
ATOM 648 N N . LEU A 1 87 ? 0.633 6.289 7.176 1.00 92.88 87 LEU A N 1
ATOM 649 C CA . LEU A 1 87 ? -0.817 6.506 7.248 1.00 92.88 87 LEU A CA 1
ATOM 650 C C . LEU A 1 87 ? -1.228 7.856 6.644 1.00 92.88 87 LEU A C 1
ATOM 652 O O . LEU A 1 87 ? -2.274 7.954 6.005 1.00 92.88 87 LEU A O 1
ATOM 656 N N . GLU A 1 88 ? -0.421 8.898 6.834 1.00 91.69 88 GLU A N 1
ATOM 657 C CA . GLU A 1 88 ? -0.636 10.220 6.238 1.00 91.69 88 GLU A CA 1
ATOM 658 C C . GLU A 1 88 ? -0.478 10.206 4.722 1.00 91.69 88 GLU A C 1
ATOM 660 O O . GLU A 1 88 ? -1.335 10.749 4.025 1.00 91.69 88 GLU A O 1
ATOM 665 N N . ILE A 1 89 ? 0.561 9.547 4.205 1.00 91.44 89 ILE A N 1
ATOM 666 C CA . ILE A 1 89 ? 0.756 9.392 2.762 1.00 91.44 89 ILE A CA 1
ATOM 667 C C . ILE A 1 89 ? -0.445 8.673 2.140 1.00 91.44 89 ILE A C 1
ATOM 669 O O . ILE A 1 89 ? -0.998 9.172 1.167 1.00 91.44 89 ILE A O 1
ATOM 673 N N . MET A 1 90 ? -0.910 7.561 2.717 1.00 90.19 90 MET A N 1
ATOM 674 C CA . MET A 1 90 ? -2.083 6.854 2.186 1.00 90.19 90 MET A CA 1
ATOM 675 C C . MET A 1 90 ? -3.372 7.683 2.274 1.00 90.19 90 MET A C 1
ATOM 677 O O . MET A 1 90 ? -4.189 7.628 1.365 1.00 90.19 90 MET A O 1
ATOM 681 N N . ALA A 1 91 ? -3.579 8.437 3.358 1.00 89.69 91 ALA A N 1
ATOM 682 C CA . ALA A 1 91 ? -4.818 9.189 3.570 1.00 89.69 91 ALA A CA 1
ATOM 683 C C . ALA A 1 91 ? -4.945 10.444 2.687 1.00 89.69 91 ALA A C 1
ATOM 685 O O . ALA A 1 91 ? -6.062 10.893 2.439 1.00 89.69 91 ALA A O 1
ATOM 686 N N . ASN A 1 92 ? -3.823 11.015 2.240 1.00 89.50 92 ASN A N 1
ATOM 687 C CA . ASN A 1 92 ? -3.785 12.268 1.477 1.00 89.50 92 ASN A CA 1
ATOM 688 C C . ASN A 1 92 ? -3.585 12.072 -0.037 1.00 89.50 92 ASN A C 1
ATOM 690 O O . ASN A 1 92 ? -3.423 13.056 -0.754 1.00 89.50 92 ASN A O 1
ATOM 694 N N . ASN A 1 93 ? -3.555 10.830 -0.520 1.00 88.75 93 ASN A N 1
ATOM 695 C CA . ASN A 1 93 ? -3.292 10.498 -1.919 1.00 88.75 93 ASN A CA 1
ATOM 696 C C . ASN A 1 93 ? -4.339 9.516 -2.450 1.00 88.75 93 ASN A C 1
ATOM 698 O O . ASN A 1 93 ? -5.029 8.844 -1.680 1.00 88.75 93 ASN A O 1
ATOM 702 N N . ASP A 1 94 ? -4.413 9.390 -3.773 1.00 89.12 94 ASP A N 1
ATOM 703 C CA . ASP A 1 94 ? -5.209 8.333 -4.384 1.00 89.12 94 ASP A CA 1
ATOM 704 C C . ASP A 1 94 ? -4.545 6.978 -4.133 1.00 89.12 94 ASP A C 1
ATOM 706 O O . ASP A 1 94 ? -3.350 6.788 -4.371 1.00 89.12 94 ASP A O 1
ATOM 710 N N . VAL A 1 95 ? -5.333 6.008 -3.675 1.00 88.56 95 VAL A N 1
ATOM 711 C CA . VAL A 1 95 ? -4.856 4.654 -3.392 1.00 88.56 95 VAL A CA 1
ATOM 712 C C . VAL A 1 95 ? -5.330 3.694 -4.478 1.00 88.56 95 VAL A C 1
ATOM 714 O O . VAL A 1 95 ? -6.517 3.630 -4.803 1.00 88.56 95 VAL A O 1
ATOM 717 N N . ARG A 1 96 ? -4.402 2.905 -5.027 1.00 88.81 96 ARG A N 1
ATOM 718 C CA . ARG A 1 96 ? -4.705 1.789 -5.934 1.00 88.81 96 ARG A CA 1
ATOM 719 C C . ARG A 1 96 ? -4.230 0.487 -5.304 1.00 88.81 96 ARG A C 1
ATOM 721 O O . ARG A 1 96 ? -3.151 0.443 -4.719 1.00 88.81 96 ARG A O 1
ATOM 728 N N . PHE A 1 97 ? -5.043 -0.559 -5.403 1.00 88.94 97 PHE A N 1
ATOM 729 C CA . PHE A 1 97 ? -4.640 -1.899 -4.985 1.00 88.94 97 PHE A CA 1
ATOM 730 C C . PHE A 1 97 ? -3.819 -2.547 -6.104 1.00 88.94 97 PHE A C 1
ATOM 732 O O . PHE A 1 97 ? -4.171 -2.394 -7.276 1.00 88.94 97 PHE A O 1
ATOM 739 N N . ASP A 1 98 ? -2.734 -3.230 -5.753 1.00 88.44 98 ASP A N 1
ATOM 740 C CA . ASP A 1 98 ? -1.895 -3.950 -6.703 1.00 88.44 98 ASP A CA 1
ATOM 741 C C . ASP A 1 98 ? -2.718 -5.015 -7.436 1.00 88.44 98 ASP A C 1
ATOM 743 O O . ASP A 1 98 ? -3.324 -5.895 -6.828 1.00 88.44 98 ASP A O 1
ATOM 747 N N . GLY A 1 99 ? -2.764 -4.891 -8.760 1.00 85.12 99 GLY A N 1
ATOM 748 C CA . GLY A 1 99 ? -3.527 -5.758 -9.650 1.00 85.12 99 GLY A CA 1
ATOM 749 C C . GLY A 1 99 ? -2.724 -6.945 -10.169 1.00 85.12 99 GLY A C 1
ATOM 750 O O . GLY A 1 99 ? -3.144 -7.553 -11.149 1.00 85.12 99 GLY A O 1
ATOM 751 N N . SER A 1 100 ? -1.570 -7.258 -9.576 1.00 84.88 100 SER A N 1
ATOM 752 C CA . SER A 1 100 ? -0.703 -8.351 -10.027 1.00 84.88 100 SER A CA 1
ATOM 753 C C . SER A 1 100 ? -1.419 -9.706 -10.102 1.00 84.88 100 SER A C 1
ATOM 755 O O . SER A 1 100 ? -1.198 -10.445 -11.059 1.00 84.88 100 SER A O 1
ATOM 757 N N . ASP A 1 101 ? -2.364 -9.976 -9.194 1.00 81.00 101 ASP A N 1
ATOM 758 C CA . ASP A 1 101 ? -3.213 -11.181 -9.207 1.00 81.00 101 ASP A CA 1
ATOM 759 C C . ASP A 1 101 ? -4.193 -11.251 -10.398 1.00 81.00 101 ASP A C 1
ATOM 761 O O . ASP A 1 101 ? -4.726 -12.318 -10.700 1.00 81.00 101 ASP A O 1
ATOM 765 N N . LEU A 1 102 ? -4.456 -10.131 -11.086 1.00 86.44 102 LEU A N 1
ATOM 766 C CA . LEU A 1 102 ? -5.280 -10.112 -12.302 1.00 86.44 102 LEU A CA 1
ATOM 767 C C . LEU A 1 102 ? -4.495 -10.541 -13.545 1.00 86.44 102 LEU A C 1
ATOM 769 O O . LEU A 1 102 ? -5.099 -10.787 -14.590 1.00 86.44 102 LEU A O 1
ATOM 773 N N . MET A 1 103 ? -3.165 -10.614 -13.460 1.00 92.69 103 MET A N 1
ATOM 774 C CA . MET A 1 103 ? -2.343 -11.058 -14.576 1.00 92.69 103 MET A CA 1
ATOM 775 C C . MET A 1 103 ? -2.363 -12.593 -14.678 1.00 92.69 103 MET A C 1
ATOM 777 O O . MET A 1 103 ? -2.110 -13.280 -13.686 1.00 92.69 103 MET A O 1
ATOM 781 N N . PRO A 1 104 ? -2.587 -13.162 -15.876 1.00 93.75 104 PRO A N 1
ATOM 782 C CA . PRO A 1 104 ? -2.348 -14.579 -16.136 1.00 93.75 104 PRO A CA 1
ATOM 783 C C . PRO A 1 104 ? -0.915 -14.969 -15.763 1.00 93.75 104 PRO A C 1
ATOM 785 O O . PRO A 1 104 ? -0.005 -14.151 -15.889 1.00 93.75 104 PRO A O 1
ATOM 788 N N . ALA A 1 105 ? -0.687 -16.218 -15.348 1.00 92.50 105 ALA A N 1
ATOM 789 C CA . ALA A 1 105 ? 0.633 -16.663 -14.886 1.00 92.50 105 ALA A CA 1
ATOM 790 C C . ALA A 1 105 ? 1.749 -16.419 -15.923 1.00 92.50 105 ALA A C 1
ATOM 792 O O . ALA A 1 105 ? 2.831 -15.961 -15.553 1.00 92.50 105 ALA A O 1
ATOM 793 N N . ASP A 1 106 ? 1.460 -16.640 -17.209 1.00 93.69 106 ASP A N 1
ATOM 794 C CA . ASP A 1 106 ? 2.397 -16.402 -18.317 1.00 93.69 106 ASP A CA 1
ATOM 795 C C . ASP A 1 106 ? 2.834 -14.928 -18.421 1.00 93.69 106 ASP A C 1
ATOM 797 O O . ASP A 1 106 ? 3.955 -14.634 -18.842 1.00 93.69 106 ASP A O 1
ATOM 801 N N . VAL A 1 107 ? 1.983 -14.006 -17.963 1.00 95.81 107 VAL A N 1
ATOM 802 C CA . VAL A 1 107 ? 2.266 -12.571 -17.878 1.00 95.81 107 VAL A CA 1
ATOM 803 C C . VAL A 1 107 ? 2.905 -12.236 -16.529 1.00 95.81 107 VAL A C 1
ATOM 805 O O . VAL A 1 107 ? 4.072 -11.849 -16.466 1.00 95.81 107 VAL A O 1
ATOM 808 N N . GLY A 1 108 ? 2.155 -12.410 -15.437 1.00 93.38 108 GLY A N 1
ATOM 809 C CA . GLY A 1 108 ? 2.474 -11.886 -14.106 1.00 93.38 108 GLY A CA 1
ATOM 810 C C . GLY A 1 108 ? 3.630 -12.588 -13.398 1.00 93.38 108 GLY A C 1
ATOM 811 O O . GLY A 1 108 ? 4.264 -11.992 -12.531 1.00 93.38 108 GLY A O 1
ATOM 812 N N . ALA A 1 109 ? 3.946 -13.825 -13.785 1.00 92.69 109 ALA A N 1
ATOM 813 C CA . ALA A 1 109 ? 5.136 -14.548 -13.334 1.00 92.69 109 ALA A CA 1
ATOM 814 C C . ALA A 1 109 ? 6.156 -14.782 -14.467 1.00 92.69 109 ALA A C 1
ATOM 816 O O . ALA A 1 109 ? 7.212 -15.364 -14.220 1.00 92.69 109 ALA A O 1
ATOM 817 N N . GLY A 1 110 ? 5.859 -14.327 -15.690 1.00 94.88 110 GLY A N 1
ATOM 818 C CA . GLY A 1 110 ? 6.654 -14.586 -16.888 1.00 94.88 110 GLY A CA 1
ATOM 819 C C . GLY A 1 110 ? 7.099 -13.309 -17.591 1.00 94.88 110 GLY A C 1
ATOM 820 O O . GLY A 1 110 ? 8.078 -12.671 -17.182 1.00 94.88 110 GLY A O 1
ATOM 821 N N . SER A 1 111 ? 6.412 -12.971 -18.683 1.00 96.69 111 SER A N 1
ATOM 822 C CA . SER A 1 111 ? 6.831 -11.909 -19.604 1.00 96.69 111 SER A CA 1
ATOM 823 C C . SER A 1 111 ? 7.002 -10.561 -18.910 1.00 96.69 111 SER A C 1
ATOM 825 O O . SER A 1 111 ? 8.001 -9.896 -19.161 1.00 96.69 111 SER A O 1
ATOM 827 N N . PHE A 1 112 ? 6.128 -10.192 -17.965 1.00 95.69 112 PHE A N 1
ATOM 828 C CA . PHE A 1 112 ? 6.222 -8.917 -17.251 1.00 95.69 112 PHE A CA 1
ATOM 829 C C . PHE A 1 112 ? 7.595 -8.725 -16.591 1.00 95.69 112 PHE A C 1
ATOM 831 O O . PHE A 1 112 ? 8.234 -7.684 -16.755 1.00 95.69 112 PHE A O 1
ATOM 838 N N . TRP A 1 113 ? 8.095 -9.755 -15.901 1.00 95.69 113 TRP A N 1
ATOM 839 C CA . TRP A 1 113 ? 9.376 -9.684 -15.196 1.00 95.69 113 TRP A CA 1
ATOM 840 C C . TRP A 1 113 ? 10.569 -9.784 -16.138 1.00 95.69 113 TRP A C 1
ATOM 842 O O . TRP A 1 113 ? 11.538 -9.036 -15.988 1.00 95.69 113 TRP A O 1
ATOM 852 N N . THR A 1 114 ? 10.511 -10.699 -17.106 1.00 97.44 114 THR A N 1
ATOM 853 C CA . THR A 1 114 ? 11.636 -10.934 -18.024 1.00 97.44 114 THR A CA 1
ATOM 854 C C . THR A 1 114 ? 11.833 -9.737 -18.949 1.00 97.44 114 THR A C 1
ATOM 856 O O . THR A 1 114 ? 12.943 -9.220 -19.070 1.00 97.44 114 THR A O 1
ATOM 859 N N . GLU A 1 115 ? 10.748 -9.237 -19.536 1.00 98.00 115 GLU A N 1
ATOM 860 C CA . GLU A 1 115 ? 10.771 -8.099 -20.453 1.00 98.00 115 GLU A CA 1
ATOM 861 C C . GLU A 1 115 ? 11.026 -6.777 -19.723 1.00 98.00 115 GLU A C 1
ATOM 863 O O . GLU A 1 115 ? 11.793 -5.944 -20.208 1.00 98.00 115 GLU A O 1
ATOM 868 N N . GLY A 1 116 ? 10.477 -6.605 -18.513 1.00 97.38 116 GLY A N 1
ATOM 869 C CA . GLY A 1 116 ? 10.801 -5.464 -17.655 1.00 97.38 116 GLY A CA 1
ATOM 870 C C . GLY A 1 116 ? 12.283 -5.420 -17.261 1.00 97.38 116 GLY A C 1
ATOM 871 O O . GLY A 1 116 ? 12.896 -4.353 -17.275 1.00 97.38 116 GLY A O 1
ATOM 872 N N . THR A 1 117 ? 12.893 -6.576 -16.980 1.00 97.75 117 THR A N 1
ATOM 873 C CA . THR A 1 11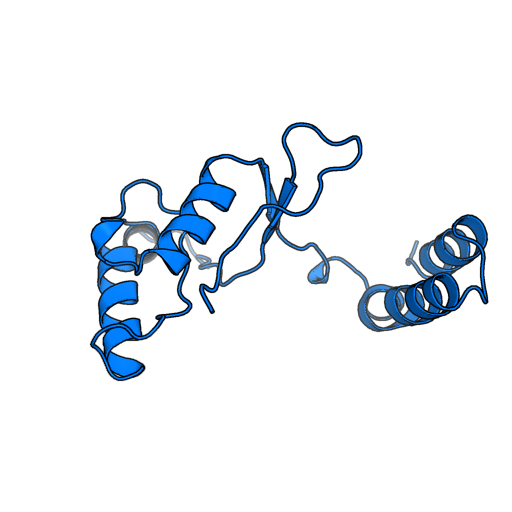7 ? 14.335 -6.663 -16.687 1.00 97.75 117 THR A CA 1
ATOM 874 C C . THR A 1 117 ? 15.173 -6.313 -17.917 1.00 97.75 117 THR A C 1
ATOM 876 O O . THR A 1 117 ? 16.093 -5.501 -17.815 1.00 97.75 117 THR A O 1
ATOM 879 N N . ALA A 1 118 ? 14.830 -6.859 -19.088 1.00 98.06 118 ALA A N 1
ATOM 880 C CA . ALA A 1 118 ? 15.506 -6.545 -20.347 1.00 98.06 118 ALA A CA 1
ATOM 881 C C . ALA A 1 118 ? 15.427 -5.044 -20.683 1.00 98.06 118 ALA A C 1
ATOM 883 O O . ALA A 1 118 ? 16.420 -4.446 -21.102 1.00 98.06 118 ALA A O 1
ATOM 884 N N . LEU A 1 119 ? 14.274 -4.409 -20.439 1.00 98.12 119 LEU A N 1
ATOM 885 C CA . LEU A 1 119 ? 14.105 -2.961 -20.574 1.00 98.12 119 LEU A CA 1
ATOM 886 C C . LEU A 1 119 ? 15.063 -2.183 -19.660 1.00 98.12 119 LEU A C 1
ATOM 888 O O . LEU A 1 119 ? 15.780 -1.300 -20.130 1.00 98.12 119 LEU A O 1
ATOM 892 N N . VAL A 1 120 ? 15.096 -2.502 -18.363 1.00 97.19 120 VAL A N 1
ATOM 893 C CA . VAL A 1 120 ? 15.951 -1.798 -17.387 1.00 97.19 120 VAL A CA 1
ATOM 894 C C . VAL A 1 120 ? 17.441 -1.999 -17.687 1.00 97.19 120 VAL A C 1
ATOM 896 O O . VAL A 1 120 ? 18.234 -1.077 -17.493 1.00 97.19 120 VAL A O 1
ATOM 899 N N . ASN A 1 121 ? 17.821 -3.161 -18.223 1.00 97.88 121 ASN A N 1
ATOM 900 C CA . ASN A 1 121 ? 19.186 -3.444 -18.671 1.00 97.88 121 ASN A CA 1
ATOM 901 C C . ASN A 1 121 ? 19.559 -2.753 -19.996 1.00 97.88 121 ASN A C 1
ATOM 903 O O . ASN A 1 121 ? 20.718 -2.807 -20.408 1.00 97.88 121 ASN A O 1
ATOM 907 N N . GLY A 1 122 ? 18.603 -2.111 -20.674 1.00 97.50 122 GLY A N 1
ATOM 908 C CA . GLY A 1 122 ? 18.810 -1.486 -21.982 1.00 97.50 122 GLY A CA 1
ATOM 909 C C . GLY A 1 122 ? 18.915 -2.483 -23.140 1.00 97.50 122 GLY A C 1
ATOM 910 O O . GLY A 1 122 ? 19.385 -2.120 -24.216 1.00 97.50 122 GLY A O 1
ATOM 911 N N . GLU A 1 123 ? 18.493 -3.731 -22.933 1.00 98.44 123 GLU A N 1
ATOM 912 C CA . GLU A 1 123 ? 18.465 -4.784 -23.956 1.00 98.44 123 GLU A CA 1
ATOM 913 C C . GLU A 1 123 ? 17.272 -4.622 -24.908 1.00 98.44 123 GLU A C 1
ATOM 915 O O . GLU A 1 123 ? 17.330 -5.063 -26.056 1.00 98.44 123 GLU A O 1
ATOM 920 N N . LYS A 1 124 ? 16.198 -3.979 -24.436 1.00 98.25 124 LYS A N 1
ATOM 921 C CA . LYS A 1 124 ? 14.992 -3.661 -25.208 1.00 98.25 124 LYS A CA 1
ATOM 922 C C . LYS A 1 124 ? 14.554 -2.222 -24.974 1.00 98.25 124 LYS A C 1
ATOM 924 O O . LYS A 1 124 ? 14.726 -1.667 -23.891 1.00 98.25 124 LYS A O 1
ATOM 929 N N . THR A 1 125 ? 13.945 -1.621 -25.989 1.00 98.31 125 THR A N 1
ATOM 930 C CA . THR A 1 125 ? 13.220 -0.355 -25.841 1.00 98.31 125 THR A CA 1
ATOM 931 C C . THR A 1 125 ? 11.913 -0.560 -25.071 1.00 98.31 125 THR A C 1
ATOM 933 O O . THR A 1 125 ? 11.379 -1.668 -25.003 1.00 98.31 125 THR A O 1
ATOM 936 N N . VAL A 1 126 ? 11.345 0.530 -24.537 1.00 97.81 126 VAL A N 1
ATOM 937 C CA . VAL A 1 126 ? 10.028 0.504 -23.867 1.00 97.81 126 VAL A CA 1
ATOM 938 C C . VAL A 1 126 ? 8.961 -0.105 -24.781 1.00 97.81 126 VAL A C 1
ATOM 940 O O . VAL A 1 126 ? 8.170 -0.929 -24.334 1.00 97.81 126 VAL A O 1
ATOM 943 N N . ALA A 1 127 ? 8.960 0.270 -26.065 1.00 98.25 127 ALA A N 1
ATOM 944 C CA . ALA A 1 127 ? 7.983 -0.214 -27.035 1.00 98.25 127 ALA A CA 1
ATOM 945 C C . ALA A 1 127 ? 8.122 -1.721 -27.306 1.00 98.25 127 ALA A C 1
ATOM 947 O O . ALA A 1 127 ? 7.116 -2.420 -27.378 1.00 98.25 127 ALA A O 1
ATOM 948 N N . GLU A 1 128 ? 9.352 -2.231 -27.422 1.00 98.31 128 GLU A N 1
ATOM 949 C CA . GLU A 1 128 ? 9.606 -3.661 -27.641 1.00 98.31 128 GLU A CA 1
ATOM 950 C C . GLU A 1 128 ? 9.222 -4.506 -26.426 1.00 98.31 128 GLU A C 1
ATOM 952 O O . GLU A 1 128 ? 8.572 -5.538 -26.587 1.00 98.31 128 GLU A O 1
ATOM 957 N N . ALA A 1 129 ? 9.587 -4.066 -25.218 1.00 98.25 129 ALA A N 1
ATOM 958 C CA . ALA A 1 129 ? 9.213 -4.755 -23.986 1.00 98.25 129 ALA A CA 1
ATOM 959 C C . ALA A 1 129 ? 7.688 -4.759 -23.793 1.00 98.25 129 ALA A C 1
ATOM 961 O O . ALA A 1 129 ? 7.106 -5.807 -23.526 1.00 98.25 129 ALA A O 1
ATOM 962 N N . ALA A 1 130 ? 7.022 -3.616 -24.002 1.00 97.31 130 ALA A N 1
ATOM 963 C CA . ALA A 1 130 ? 5.569 -3.515 -23.888 1.00 97.31 130 ALA A CA 1
ATOM 964 C C . ALA A 1 130 ? 4.844 -4.429 -24.888 1.00 97.31 130 ALA A C 1
ATOM 966 O O . ALA A 1 130 ? 3.941 -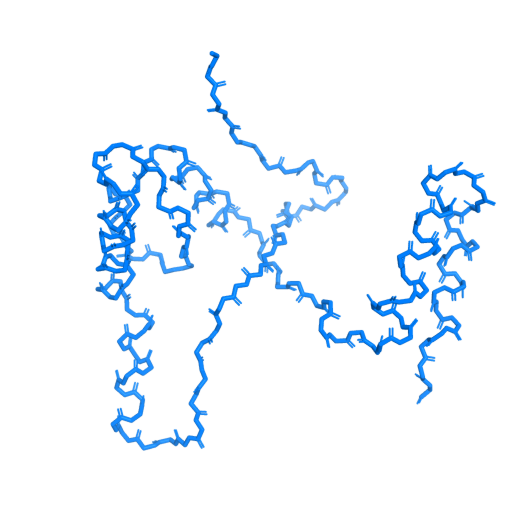5.161 -24.493 1.00 97.31 130 ALA A O 1
ATOM 967 N N . ALA A 1 131 ? 5.271 -4.441 -26.155 1.00 97.88 131 ALA A N 1
ATOM 968 C CA . ALA A 1 131 ? 4.685 -5.311 -27.173 1.00 97.88 131 ALA A CA 1
ATOM 969 C C . ALA A 1 131 ? 4.894 -6.804 -26.861 1.00 97.88 131 ALA A C 1
ATOM 971 O O . ALA A 1 131 ? 4.001 -7.614 -27.098 1.00 97.88 131 ALA A O 1
ATOM 972 N N . ALA A 1 132 ? 6.056 -7.177 -26.313 1.00 97.56 132 ALA A N 1
ATOM 973 C CA . ALA A 1 132 ? 6.337 -8.556 -25.918 1.00 97.56 132 ALA A CA 1
ATOM 974 C C . ALA A 1 132 ? 5.481 -9.011 -24.725 1.00 97.56 132 ALA A C 1
ATOM 976 O O . ALA A 1 132 ? 5.017 -10.148 -24.714 1.00 97.56 132 ALA A O 1
ATOM 977 N N . ILE A 1 133 ? 5.243 -8.130 -23.747 1.00 96.81 133 ILE A N 1
ATOM 978 C CA . ILE A 1 133 ? 4.339 -8.407 -22.622 1.00 96.81 133 ILE A CA 1
ATOM 979 C C . ILE A 1 133 ? 2.902 -8.570 -23.133 1.00 96.81 133 ILE A C 1
ATOM 981 O O . ILE A 1 133 ? 2.258 -9.570 -22.822 1.00 96.81 133 ILE A O 1
ATOM 985 N N . ASP A 1 134 ? 2.418 -7.633 -23.952 1.00 95.31 134 ASP A N 1
ATOM 986 C CA . ASP A 1 134 ? 1.056 -7.647 -24.507 1.00 95.31 134 ASP A CA 1
ATOM 987 C C . ASP A 1 134 ? 0.761 -8.937 -25.290 1.00 95.31 134 ASP A C 1
ATOM 989 O O . ASP A 1 134 ? -0.253 -9.587 -25.060 1.00 95.31 134 ASP A O 1
ATOM 993 N N . ALA A 1 135 ? 1.714 -9.401 -26.105 1.00 96.12 135 ALA A N 1
ATOM 994 C CA . ALA A 1 135 ? 1.588 -10.628 -26.896 1.00 96.12 135 ALA A CA 1
ATOM 995 C C . ALA A 1 135 ? 1.432 -11.923 -26.071 1.00 96.12 135 ALA A C 1
ATOM 997 O O . ALA A 1 135 ? 1.124 -12.972 -26.636 1.00 96.12 135 ALA A O 1
ATOM 998 N N . THR A 1 136 ? 1.683 -11.879 -24.758 1.00 95.31 136 THR A N 1
ATOM 999 C CA . THR A 1 136 ? 1.508 -13.031 -23.853 1.00 95.31 136 THR A CA 1
ATOM 1000 C C . THR A 1 136 ? 0.186 -13.022 -23.091 1.00 95.31 136 THR A C 1
ATOM 1002 O O . THR A 1 136 ? -0.100 -13.979 -22.370 1.00 95.31 136 THR A O 1
ATOM 1005 N N . TRP A 1 137 ? -0.635 -11.980 -23.244 1.00 94.38 137 TRP A N 1
ATOM 1006 C CA . TRP A 1 137 ? -1.992 -12.002 -22.715 1.00 94.38 137 TRP A CA 1
ATOM 1007 C C . TRP A 1 137 ? -2.870 -12.980 -23.520 1.00 94.38 137 TRP A C 1
ATOM 1009 O O . TRP A 1 137 ? -2.819 -12.970 -24.749 1.00 94.38 137 TRP A O 1
ATOM 1019 N N . PRO A 1 138 ? -3.678 -13.830 -22.858 1.00 86.88 138 PRO A N 1
ATOM 1020 C CA . PRO A 1 138 ? -4.688 -14.645 -23.524 1.00 86.88 138 PRO A CA 1
ATOM 1021 C C . PRO A 1 138 ? -5.746 -13.766 -24.206 1.00 86.88 138 PRO A C 1
ATOM 1023 O O . PRO A 1 138 ? -6.124 -12.732 -23.652 1.00 86.88 138 PRO A O 1
ATOM 1026 N N . GLU A 1 139 ? -6.240 -14.208 -25.368 1.00 78.44 139 GLU A N 1
ATOM 1027 C CA . GLU A 1 139 ? -7.410 -13.615 -26.044 1.00 78.44 139 GLU A CA 1
ATOM 1028 C C . GLU A 1 139 ? -8.727 -13.848 -25.283 1.00 78.44 139 GLU A C 1
ATOM 1030 O O . GLU A 1 139 ? -8.901 -14.942 -24.691 1.00 78.44 139 GLU A O 1
#

Foldseek 3Di:
DDDADDQDPQVVDPPREDEDEDDDDDDPDDDPVSVVVVVCCLDLVNVLVLLQVLCVVVPHDQDASPDDDPRPPHDLVSGHPRNSVVNVVPVVGHYDYDCLVVADCCQSVHLVVVLVVCCVVVVDPPVRSVVSSVVSGDD